Protein AF-A0A7V0VCH4-F1 (afdb_monomer)

Secondary structure (DSSP, 8-state):
-GGG--SEEEEE--HHHHHTT--HHHHHHHHHHHHHHHHHH---EEEEE--PPPSSHHHHHHHHHHHHHHHHHHHHTT-EEE-HHHHHHHHHHTT--GGGTEETTEEEE-HHHHHHHHHHHHTT-

Nearest PDB structures (foldseek):
  4jj4-assembly1_A  TM=8.421E-01  e=3.843E-06  Geobacillus stearothermophilus
  8gr2-assembly1_A  TM=7.982E-01  e=1.071E-01  Campylobacter jejuni
  8tlb-assembly1_A  TM=7.973E-01  e=2.023E-01  Campylobacter jejuni
  7xhj-assembly1_A  TM=7.736E-01  e=2.781E-01  Deinococcus radiodurans R1 = ATCC 13939 = DSM 20539
  4ld0-assembly1_B  TM=4.951E-01  e=1.899E-01  Thermus thermophilus HB8

pLDDT: mean 96.68, std 3.42, range [79.69, 98.88]

Solvent-accessible surface area (backbone atoms only — not comparable to full-atom values): 7113 Å² total; per-residue (Å²): 111,76,91,70,65,48,67,64,44,81,46,75,76,39,59,66,45,41,77,70,63,57,54,68,67,58,52,42,50,50,52,46,54,51,53,51,51,48,57,75,73,40,87,36,49,53,36,38,30,45,54,79,72,45,86,50,66,68,60,32,60,46,27,48,60,43,41,52,39,52,50,51,46,23,59,76,70,72,36,48,66,45,62,41,31,59,53,44,55,49,43,45,74,74,68,49,59,69,74,76,28,33,37,91,100,41,85,43,65,29,75,66,32,46,49,53,53,53,49,60,60,55,74,75,114

Mean predicted aligned error: 2.42 Å

Sequence (125 aa):
VLSYNPDLVSINFGINDAMNGVNLNDFEKLLKELIQTIKNKTNSDIFVISSEVLEDEIADATARKYYDKLQKVSREEKVAFVDIHRIWQQKLREGIELSTLLIPGLDHPNEEGYKIFAKAIADLF

Radius of gyration: 14.97 Å; Cα contacts (8 Å, |Δi|>4): 152; chains: 1; bounding box: 35×30×40 Å

Structure (mmCIF, N/CA/C/O backbone):
data_AF-A0A7V0VCH4-F1
#
_entry.id   AF-A0A7V0VCH4-F1
#
loop_
_atom_site.group_PDB
_atom_site.id
_atom_site.type_symbol
_atom_site.label_atom_id
_atom_site.label_alt_id
_atom_site.label_comp_id
_atom_site.label_asym_id
_atom_site.label_entity_id
_atom_site.label_seq_id
_atom_site.pdbx_PDB_ins_code
_atom_site.Cartn_x
_atom_site.Cartn_y
_atom_site.Cartn_z
_atom_site.occupancy
_atom_site.B_iso_or_equiv
_atom_site.auth_seq_id
_atom_site.auth_comp_id
_atom_site.auth_asym_id
_atom_site.auth_atom_id
_atom_site.pdbx_PDB_model_num
ATOM 1 N N . VAL A 1 1 ? -17.403 8.097 5.321 1.00 80.06 1 VAL A N 1
ATOM 2 C CA . VAL A 1 1 ? -17.055 6.663 5.482 1.00 80.06 1 VAL A CA 1
ATOM 3 C C . VAL A 1 1 ? -17.467 6.152 6.856 1.00 80.06 1 VAL A C 1
ATOM 5 O O . VAL A 1 1 ? -18.426 5.406 6.905 1.00 80.06 1 VAL A O 1
ATOM 8 N N . LEU A 1 2 ? -16.863 6.597 7.969 1.00 89.69 2 LEU A N 1
ATOM 9 C CA . LEU A 1 2 ? -17.188 6.056 9.309 1.00 89.69 2 LEU A CA 1
ATOM 10 C C . LEU A 1 2 ? -18.658 6.215 9.736 1.00 89.69 2 LEU A C 1
ATOM 12 O O . LEU A 1 2 ? -19.176 5.382 10.466 1.00 89.69 2 LEU A O 1
ATOM 16 N N . SER A 1 3 ? -19.355 7.238 9.235 1.00 92.38 3 SER A N 1
ATOM 17 C CA . SER A 1 3 ? -20.798 7.431 9.446 1.00 92.38 3 SER A CA 1
ATOM 18 C C . SER A 1 3 ? -21.675 6.308 8.881 1.00 92.38 3 SER A C 1
ATOM 20 O O . SER A 1 3 ? -22.834 6.212 9.262 1.00 92.38 3 SER A O 1
ATOM 22 N N . TYR A 1 4 ? -21.147 5.486 7.970 1.00 93.12 4 TYR A N 1
ATOM 23 C CA . TYR A 1 4 ? -21.839 4.316 7.427 1.00 93.12 4 TYR A CA 1
ATOM 24 C C . TYR A 1 4 ? -21.675 3.066 8.306 1.00 93.12 4 TYR A C 1
ATOM 26 O O . TYR A 1 4 ? -22.185 2.020 7.931 1.00 93.12 4 TYR A O 1
ATO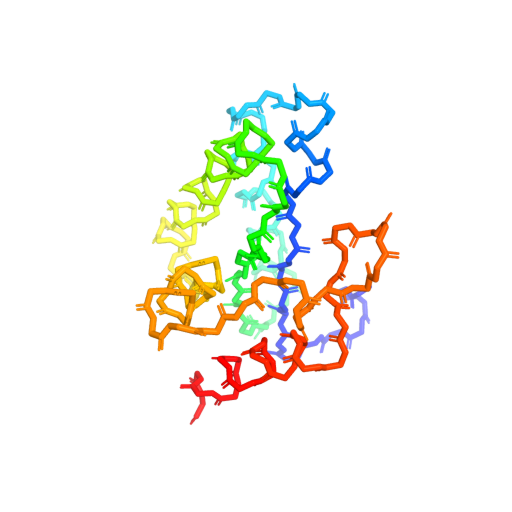M 34 N N . ASN A 1 5 ? -20.981 3.171 9.450 1.00 92.00 5 ASN A N 1
ATOM 35 C CA . ASN A 1 5 ? -20.698 2.074 10.381 1.00 92.00 5 ASN A CA 1
ATOM 36 C C . ASN A 1 5 ? -20.195 0.797 9.676 1.00 92.00 5 ASN A C 1
ATOM 38 O O . ASN A 1 5 ? -20.863 -0.233 9.740 1.00 92.00 5 ASN A O 1
ATOM 42 N N . PRO A 1 6 ? -19.064 0.874 8.949 1.00 96.50 6 PRO A N 1
ATOM 43 C CA . PRO A 1 6 ? -18.573 -0.267 8.189 1.00 96.50 6 PRO A CA 1
ATOM 44 C C . PRO A 1 6 ? -18.117 -1.398 9.116 1.00 96.50 6 PRO A C 1
ATOM 46 O O . PRO A 1 6 ? -17.544 -1.144 10.173 1.00 96.50 6 PRO A O 1
ATOM 49 N N . ASP A 1 7 ? -18.285 -2.641 8.679 1.00 96.88 7 ASP A N 1
ATOM 50 C CA . ASP A 1 7 ? -17.697 -3.807 9.353 1.00 96.88 7 ASP A CA 1
ATOM 51 C C . ASP A 1 7 ? -16.226 -4.020 8.952 1.00 96.88 7 ASP A C 1
ATOM 53 O O . ASP A 1 7 ? -15.461 -4.642 9.681 1.00 96.88 7 ASP A O 1
ATOM 57 N N . LEU A 1 8 ? -15.802 -3.455 7.816 1.00 96.44 8 LEU A N 1
ATOM 58 C CA . LEU A 1 8 ? -14.454 -3.591 7.265 1.00 96.44 8 LEU A CA 1
ATOM 59 C C . LEU A 1 8 ? -13.990 -2.278 6.621 1.00 96.44 8 LEU A C 1
ATOM 61 O O . LEU A 1 8 ? -14.724 -1.663 5.844 1.00 96.44 8 LEU A O 1
ATOM 65 N N . VAL A 1 9 ? -12.755 -1.862 6.906 1.00 97.75 9 VAL A N 1
ATOM 66 C CA . VAL A 1 9 ? -12.121 -0.675 6.316 1.00 97.75 9 VAL A CA 1
ATOM 67 C C . VAL A 1 9 ? -10.778 -1.037 5.686 1.00 97.75 9 VAL A C 1
ATOM 69 O O . VAL A 1 9 ? -9.842 -1.455 6.364 1.00 97.75 9 VAL A O 1
ATOM 72 N N . SER A 1 10 ? -10.666 -0.797 4.380 1.00 97.19 10 SER A N 1
ATOM 73 C CA . SER A 1 10 ? -9.404 -0.834 3.639 1.00 97.19 10 SER A CA 1
ATOM 74 C C . SER A 1 10 ? -8.760 0.552 3.575 1.00 97.19 10 SER A C 1
ATOM 76 O O . SER A 1 10 ? -9.444 1.534 3.274 1.00 97.19 10 SER A O 1
ATOM 78 N N . ILE A 1 11 ? -7.446 0.637 3.767 1.00 98.19 11 ILE A N 1
ATOM 79 C CA . ILE A 1 11 ? -6.667 1.875 3.628 1.00 98.19 11 ILE A CA 1
ATOM 80 C C . ILE A 1 11 ? -5.612 1.685 2.533 1.00 98.19 11 ILE A C 1
ATOM 82 O O . ILE A 1 11 ? -4.712 0.868 2.695 1.00 98.19 11 ILE A O 1
ATOM 86 N N . ASN A 1 12 ? -5.692 2.449 1.441 1.00 97.31 12 ASN A N 1
ATOM 87 C CA . ASN A 1 12 ? -4.741 2.383 0.326 1.00 97.31 12 ASN A CA 1
ATOM 88 C C . ASN A 1 12 ? -4.407 3.796 -0.178 1.00 97.31 12 ASN A C 1
ATOM 90 O O . ASN A 1 12 ? -5.225 4.443 -0.825 1.00 97.31 12 ASN A O 1
ATOM 94 N N . PHE A 1 13 ? -3.226 4.293 0.192 1.00 96.06 13 PHE A N 1
ATOM 95 C CA . PHE A 1 13 ? -2.664 5.576 -0.244 1.00 96.06 13 PHE A CA 1
ATOM 96 C C . PHE A 1 13 ? -1.136 5.552 -0.069 1.00 96.06 13 PHE A C 1
ATOM 98 O O . PHE A 1 13 ? -0.596 4.608 0.509 1.00 96.06 13 PHE A O 1
ATOM 105 N N . GLY A 1 14 ? -0.434 6.573 -0.566 1.00 96.50 14 GLY A N 1
ATOM 106 C CA . GLY A 1 14 ? 1.019 6.697 -0.412 1.00 96.50 14 GLY A CA 1
ATOM 107 C C . GLY A 1 14 ? 1.769 7.092 -1.683 1.00 96.50 14 GLY A C 1
ATOM 108 O O . GLY A 1 14 ? 2.810 7.729 -1.568 1.00 96.50 14 GLY A O 1
ATOM 109 N N . ILE A 1 15 ? 1.257 6.786 -2.885 1.00 97.25 15 ILE A N 1
ATOM 110 C CA . ILE A 1 15 ? 1.913 7.208 -4.143 1.00 97.25 15 ILE A CA 1
ATOM 111 C C . ILE A 1 15 ? 1.916 8.731 -4.254 1.00 97.25 15 ILE A C 1
ATOM 113 O O . ILE A 1 15 ? 2.967 9.342 -4.422 1.00 97.25 15 ILE A O 1
ATOM 117 N N . ASN A 1 16 ? 0.750 9.364 -4.115 1.00 97.06 16 ASN A N 1
ATOM 118 C CA . ASN A 1 16 ? 0.658 10.819 -4.216 1.00 97.06 16 ASN A CA 1
ATOM 119 C C . ASN A 1 16 ? 1.448 11.509 -3.100 1.00 97.06 16 ASN A C 1
ATOM 121 O O . ASN A 1 16 ? 2.116 12.505 -3.358 1.00 97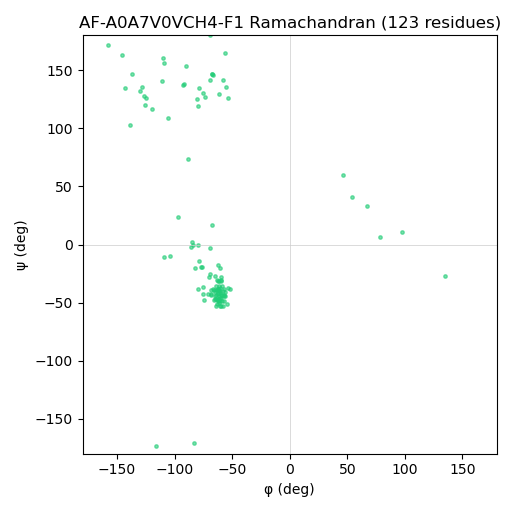.06 16 ASN A O 1
ATOM 125 N N . ASP A 1 17 ? 1.426 10.975 -1.882 1.00 98.12 17 ASP A N 1
ATOM 126 C CA . ASP A 1 17 ? 2.230 11.467 -0.763 1.00 98.12 17 ASP A CA 1
ATOM 127 C C . ASP A 1 17 ? 3.728 11.411 -1.092 1.00 98.12 17 ASP A C 1
ATOM 129 O O . ASP A 1 17 ? 4.449 12.390 -0.885 1.00 98.12 17 ASP A O 1
ATOM 133 N N . ALA A 1 18 ? 4.170 10.299 -1.690 1.00 97.56 18 ALA A N 1
ATOM 134 C CA . ALA A 1 18 ? 5.529 10.115 -2.171 1.00 97.56 18 ALA A CA 1
ATOM 135 C C . ALA A 1 18 ? 5.920 11.138 -3.232 1.00 97.56 18 ALA A C 1
ATOM 137 O O . ALA A 1 18 ? 6.966 11.775 -3.098 1.00 97.56 18 ALA A O 1
ATOM 138 N N . MET A 1 19 ? 5.074 11.331 -4.242 1.00 96.69 19 MET A N 1
ATOM 139 C CA . MET A 1 19 ? 5.349 12.252 -5.346 1.00 96.69 19 MET A CA 1
ATOM 140 C C . MET A 1 19 ? 5.296 13.722 -4.914 1.00 96.69 19 MET A C 1
ATOM 142 O O . MET A 1 19 ? 6.014 14.550 -5.466 1.00 96.69 19 MET A O 1
ATOM 146 N N . ASN A 1 20 ? 4.504 14.050 -3.889 1.00 97.44 20 ASN A N 1
ATOM 147 C CA . ASN A 1 20 ? 4.456 15.392 -3.303 1.00 97.44 20 ASN A CA 1
ATOM 148 C C . ASN A 1 20 ? 5.531 15.628 -2.227 1.00 97.44 20 ASN A C 1
ATOM 150 O O . ASN A 1 20 ? 5.618 16.728 -1.684 1.00 97.44 20 ASN A O 1
ATOM 154 N N . GLY A 1 21 ?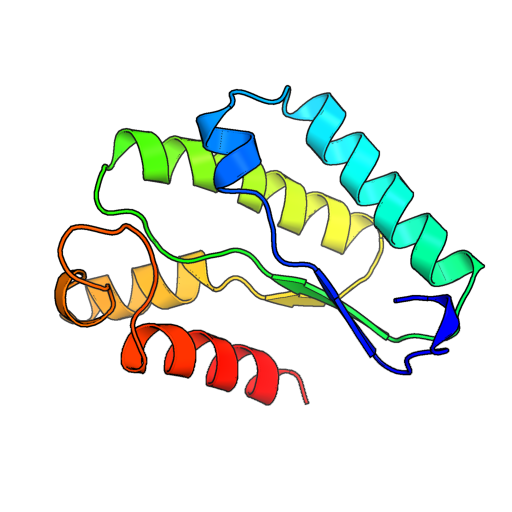 6.352 14.623 -1.903 1.00 97.19 21 GLY A N 1
ATOM 155 C CA . GLY A 1 21 ? 7.435 14.762 -0.929 1.00 97.19 21 GLY A CA 1
ATOM 156 C C . GLY A 1 21 ? 6.953 14.991 0.506 1.00 97.19 21 GLY A C 1
ATOM 157 O O . GLY A 1 21 ? 7.618 15.698 1.266 1.00 97.19 21 GLY A O 1
ATOM 158 N N . VAL A 1 22 ? 5.808 14.412 0.885 1.00 98.38 22 VAL A N 1
ATOM 159 C CA . VAL A 1 22 ? 5.306 14.467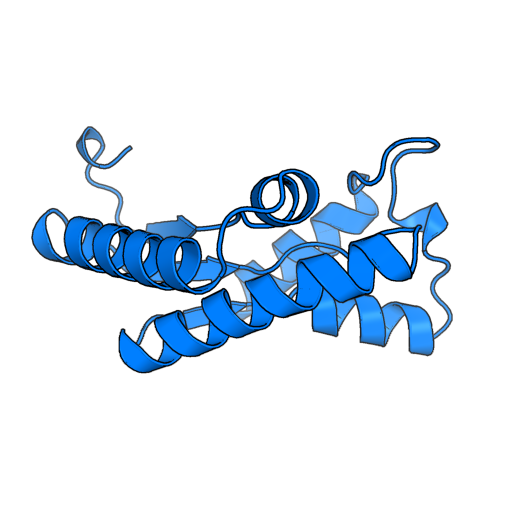 2.267 1.00 98.38 22 VAL A CA 1
ATOM 160 C C . VAL A 1 22 ? 6.375 13.924 3.222 1.00 98.38 22 VAL A C 1
ATOM 162 O O . VAL A 1 22 ? 7.015 12.906 2.974 1.00 98.38 22 VAL A O 1
ATOM 165 N N . ASN A 1 23 ? 6.617 14.588 4.352 1.00 98.44 23 ASN A N 1
ATOM 166 C CA . ASN A 1 23 ? 7.624 14.093 5.285 1.00 98.44 23 ASN A CA 1
ATOM 167 C C . ASN A 1 23 ? 7.242 12.689 5.801 1.00 98.44 23 ASN A C 1
ATOM 169 O O . ASN A 1 23 ? 6.136 12.483 6.295 1.00 98.44 23 ASN A O 1
ATOM 173 N N . LEU A 1 24 ? 8.169 11.726 5.735 1.00 98.50 24 LEU A N 1
ATOM 174 C CA . LEU A 1 24 ? 7.900 10.333 6.117 1.00 98.50 24 LEU A CA 1
ATOM 175 C C . LEU A 1 24 ? 7.466 10.162 7.580 1.00 98.50 24 LEU A C 1
ATOM 177 O O . LEU A 1 24 ? 6.717 9.234 7.878 1.00 98.50 24 LEU A O 1
ATOM 181 N N . ASN A 1 25 ? 7.932 11.017 8.495 1.00 98.31 25 ASN A N 1
ATOM 182 C CA . ASN A 1 25 ? 7.513 10.959 9.897 1.00 98.31 25 ASN A CA 1
ATOM 183 C C . ASN A 1 25 ? 6.094 11.510 10.073 1.00 98.31 25 ASN A C 1
ATOM 185 O O . ASN A 1 25 ? 5.327 10.954 10.858 1.00 98.31 25 ASN A O 1
ATOM 189 N N . ASP A 1 26 ? 5.735 12.555 9.324 1.00 98.44 26 ASP A N 1
ATOM 190 C CA . ASP A 1 26 ? 4.377 13.103 9.334 1.00 98.44 26 ASP A CA 1
ATOM 191 C C . ASP A 1 26 ? 3.391 12.111 8.712 1.00 98.44 26 ASP A C 1
ATOM 193 O O . ASP A 1 26 ? 2.344 11.847 9.298 1.00 98.44 26 ASP A O 1
ATOM 197 N N . PHE A 1 27 ? 3.758 11.478 7.594 1.00 98.75 27 PHE A N 1
ATOM 198 C CA . PHE A 1 27 ? 2.983 10.396 6.985 1.00 98.75 27 PHE A CA 1
ATOM 199 C C . PHE A 1 27 ? 2.761 9.231 7.963 1.00 98.75 27 PHE A C 1
ATOM 201 O O . PHE A 1 27 ? 1.632 8.782 8.155 1.00 98.75 27 PHE A O 1
ATOM 208 N N . GLU A 1 28 ? 3.826 8.768 8.632 1.00 98.75 28 GLU A N 1
ATOM 209 C CA . GLU A 1 28 ? 3.753 7.691 9.629 1.00 98.75 28 GLU A CA 1
ATOM 210 C C . GLU A 1 28 ? 2.823 8.062 10.798 1.00 98.75 28 GLU A C 1
ATOM 212 O O . GLU A 1 28 ? 1.962 7.270 11.192 1.00 98.75 28 GLU A O 1
ATOM 217 N N . LYS A 1 29 ? 2.962 9.283 11.327 1.00 98.62 29 LYS A N 1
ATOM 218 C CA . LYS A 1 29 ? 2.125 9.800 12.414 1.00 98.62 29 LYS A CA 1
ATOM 219 C C . LYS A 1 29 ? 0.654 9.883 12.001 1.00 98.62 29 LYS A C 1
ATOM 221 O O . LYS A 1 29 ? -0.203 9.395 12.735 1.00 98.62 29 LYS A O 1
ATOM 226 N N . LEU A 1 30 ? 0.362 10.456 10.835 1.00 98.12 30 LEU A N 1
ATOM 227 C CA . LEU A 1 30 ? -1.005 10.616 10.332 1.00 98.12 30 LEU A CA 1
ATOM 228 C C . LEU A 1 30 ? -1.675 9.271 10.053 1.00 98.12 30 LEU A C 1
ATOM 230 O O . LEU A 1 30 ? -2.838 9.085 10.401 1.00 98.12 30 LEU A O 1
ATOM 234 N N . LEU A 1 31 ? -0.945 8.308 9.484 1.00 98.69 31 LEU A N 1
ATOM 235 C CA . LEU A 1 31 ? -1.455 6.952 9.297 1.00 98.69 31 LEU A CA 1
ATOM 236 C C . LEU A 1 31 ? -1.833 6.309 10.638 1.00 98.69 31 LEU A C 1
ATOM 238 O O . LEU A 1 31 ? -2.893 5.693 10.755 1.00 98.69 31 LEU A O 1
ATOM 242 N N . LYS A 1 32 ? -0.989 6.471 11.661 1.00 98.81 32 LYS A N 1
ATOM 243 C CA . LYS A 1 32 ? -1.264 5.956 13.005 1.00 98.81 32 LYS A CA 1
ATOM 244 C C . LYS A 1 32 ? -2.513 6.596 13.610 1.00 98.81 32 LYS A C 1
ATOM 246 O O . LYS A 1 32 ? -3.394 5.882 14.087 1.00 98.81 32 LYS A O 1
ATOM 251 N N . GLU A 1 33 ? -2.627 7.920 13.534 1.00 98.56 33 GLU A N 1
ATOM 252 C CA . GLU A 1 33 ? -3.803 8.666 14.000 1.00 98.56 33 GLU A CA 1
ATOM 253 C C . GLU A 1 33 ? -5.082 8.252 13.256 1.00 98.56 33 GLU A C 1
ATOM 255 O O . GLU A 1 33 ? -6.138 8.093 13.877 1.00 98.56 33 GLU A O 1
ATOM 260 N N . LEU A 1 34 ? -4.993 8.018 11.943 1.00 98.38 34 LEU A N 1
ATOM 261 C CA . LEU A 1 34 ? -6.099 7.534 11.119 1.00 98.38 34 LEU A CA 1
ATOM 262 C C . LEU A 1 34 ? -6.592 6.162 11.598 1.00 98.38 34 LEU A C 1
ATOM 264 O O . LEU A 1 34 ? -7.779 6.011 11.888 1.00 98.38 34 LEU A O 1
ATOM 268 N N . ILE A 1 35 ? -5.695 5.181 11.733 1.00 98.62 35 ILE A N 1
ATOM 269 C CA . ILE A 1 35 ? -6.045 3.821 12.177 1.00 98.62 35 ILE A CA 1
ATOM 270 C C . ILE A 1 35 ? -6.654 3.846 13.582 1.00 98.62 35 ILE A C 1
ATOM 272 O O . ILE A 1 35 ? -7.702 3.243 13.816 1.00 98.62 35 ILE A O 1
ATOM 276 N N . GLN A 1 36 ? -6.043 4.582 14.512 1.00 98.38 36 GLN A N 1
ATOM 277 C CA . GLN A 1 36 ? -6.560 4.726 15.874 1.00 98.38 36 GLN A CA 1
ATOM 278 C C . GLN A 1 36 ? -7.939 5.393 15.893 1.00 98.38 36 GLN A C 1
ATOM 280 O O . GLN A 1 36 ? -8.822 4.974 16.639 1.00 98.38 36 GLN A O 1
ATOM 285 N N . THR A 1 37 ? -8.166 6.390 15.037 1.00 98.00 37 THR A N 1
ATOM 286 C CA . THR A 1 37 ? -9.477 7.036 14.903 1.00 98.00 37 THR A CA 1
ATOM 287 C C . THR A 1 37 ? -10.546 6.057 14.431 1.00 98.00 37 THR A C 1
ATOM 289 O O . THR A 1 37 ? -11.655 6.085 14.961 1.00 98.00 37 THR A O 1
ATOM 292 N N . ILE A 1 38 ? -10.233 5.190 13.464 1.00 98.06 38 ILE A N 1
ATOM 293 C CA . ILE A 1 38 ? -11.170 4.172 12.970 1.00 98.06 38 ILE A CA 1
ATOM 294 C C . ILE A 1 38 ? -11.517 3.199 14.104 1.00 98.06 38 ILE A C 1
ATOM 296 O O . ILE A 1 38 ? -12.696 3.052 14.427 1.00 98.06 38 ILE A O 1
ATOM 300 N N . LYS A 1 39 ? -10.509 2.635 14.784 1.00 97.19 39 LYS A N 1
ATOM 301 C CA . LYS A 1 39 ? -10.702 1.714 15.921 1.00 97.19 39 LYS A CA 1
ATOM 302 C C . LYS A 1 39 ? -11.524 2.311 17.060 1.00 97.19 39 LYS A C 1
ATOM 304 O O . LYS A 1 39 ? -12.316 1.621 17.682 1.00 97.19 39 LYS A O 1
ATOM 309 N N . ASN A 1 40 ? -11.328 3.595 17.354 1.00 97.12 40 ASN A N 1
ATOM 310 C CA . ASN A 1 40 ? -12.025 4.256 18.456 1.00 97.12 40 ASN A CA 1
ATOM 311 C C . ASN A 1 40 ? -13.478 4.615 18.118 1.00 97.12 40 ASN A C 1
ATOM 313 O O . ASN A 1 40 ? -14.263 4.893 19.022 1.00 97.12 40 ASN A O 1
ATOM 317 N N . LYS A 1 41 ? -13.830 4.683 16.830 1.00 96.94 41 LYS A N 1
ATOM 318 C CA . LYS A 1 41 ? -15.150 5.139 16.369 1.00 96.94 41 LYS A CA 1
ATOM 319 C C . LYS A 1 41 ? 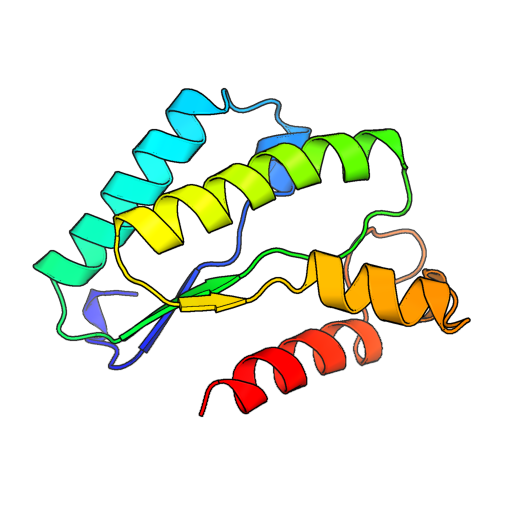-16.019 4.029 15.792 1.00 96.94 41 LYS A C 1
ATOM 321 O O . LYS A 1 41 ? -17.191 4.279 15.530 1.00 96.94 41 LYS A O 1
ATOM 326 N N . THR A 1 42 ? -15.456 2.852 15.550 1.00 96.31 42 THR A N 1
ATOM 327 C CA . THR A 1 42 ? -16.125 1.740 14.870 1.00 96.31 42 THR A CA 1
ATOM 328 C C . THR A 1 42 ? -15.652 0.409 15.445 1.00 96.31 42 THR A C 1
ATOM 330 O O . THR A 1 42 ? -14.599 0.351 16.073 1.00 96.31 42 THR A O 1
ATOM 333 N N . ASN A 1 43 ? -16.400 -0.660 15.178 1.00 95.25 43 ASN A N 1
ATOM 334 C CA . ASN A 1 43 ? -15.957 -2.036 15.424 1.00 95.25 43 ASN A CA 1
ATOM 335 C C . ASN A 1 43 ? -15.384 -2.684 14.152 1.00 95.25 43 ASN A C 1
ATOM 337 O O . ASN A 1 43 ? -15.436 -3.902 14.021 1.00 95.25 43 ASN A O 1
ATOM 341 N N . SER A 1 44 ? -14.913 -1.882 13.190 1.00 97.50 44 SER A N 1
ATOM 342 C CA . SER A 1 44 ? -14.460 -2.405 11.905 1.00 97.50 44 SER A CA 1
ATOM 343 C C . SER A 1 44 ? -13.176 -3.213 12.047 1.00 97.50 44 SER A C 1
ATOM 345 O O . SER A 1 44 ? -12.238 -2.784 12.728 1.00 97.50 44 SER A O 1
ATOM 347 N N . ASP A 1 45 ? -13.080 -4.297 11.285 1.00 96.88 45 ASP A N 1
ATOM 348 C CA . ASP A 1 45 ? -11.786 -4.847 10.907 1.00 96.88 45 ASP A CA 1
ATOM 349 C C . ASP A 1 45 ? -11.067 -3.860 9.978 1.00 96.88 45 ASP A C 1
ATOM 351 O O . ASP A 1 45 ? -11.688 -3.139 9.189 1.00 96.88 45 ASP A O 1
ATOM 355 N N . ILE A 1 46 ? -9.740 -3.788 10.083 1.00 97.94 46 ILE A N 1
ATOM 356 C CA . ILE A 1 46 ? -8.926 -2.840 9.319 1.00 97.94 46 ILE A CA 1
ATOM 357 C C . ILE A 1 46 ? -7.803 -3.595 8.626 1.00 97.94 46 ILE A C 1
ATOM 359 O O . ILE A 1 46 ? -7.098 -4.395 9.247 1.00 97.94 46 ILE A O 1
ATOM 363 N N . PHE A 1 47 ? -7.582 -3.270 7.358 1.00 98.12 47 PHE A N 1
ATOM 364 C CA . PHE A 1 47 ? -6.374 -3.662 6.652 1.00 98.12 47 PHE A CA 1
ATOM 365 C C . PHE A 1 47 ? -5.823 -2.506 5.821 1.00 98.12 47 PHE A C 1
ATOM 367 O O . PHE A 1 47 ? -6.553 -1.659 5.304 1.00 98.12 47 PHE A O 1
ATOM 374 N N . VAL A 1 48 ? -4.502 -2.465 5.723 1.00 98.69 48 VAL A N 1
ATOM 375 C CA . VAL A 1 48 ? -3.749 -1.455 4.983 1.00 98.69 48 VAL A CA 1
ATOM 376 C C . VAL A 1 48 ? -3.121 -2.121 3.769 1.00 98.69 48 VAL A C 1
ATOM 378 O O . VAL A 1 48 ? -2.655 -3.252 3.851 1.00 98.69 48 VAL A O 1
ATOM 381 N N . ILE A 1 49 ? -3.101 -1.431 2.639 1.00 98.50 49 ILE A N 1
ATOM 382 C CA . ILE A 1 49 ? -2.665 -1.974 1.356 1.00 98.50 49 ILE A CA 1
ATOM 383 C C . ILE A 1 49 ? -1.596 -1.045 0.781 1.00 98.50 49 ILE A C 1
ATOM 385 O O . ILE A 1 49 ? -1.827 0.164 0.664 1.00 98.50 49 ILE A O 1
ATOM 389 N N . SER A 1 50 ? -0.440 -1.594 0.400 1.00 98.50 50 SER A N 1
ATOM 390 C CA . SER A 1 50 ? 0.475 -0.877 -0.498 1.00 98.50 50 SER A CA 1
ATOM 391 C C . SER A 1 50 ? -0.126 -0.777 -1.908 1.00 98.50 50 SER A C 1
ATOM 393 O O . SER A 1 50 ? -1.208 -1.297 -2.166 1.00 98.50 50 SER A O 1
ATOM 395 N N . SER A 1 51 ? 0.581 -0.152 -2.843 1.00 97.75 51 SER A N 1
ATOM 396 C CA . SER A 1 51 ? 0.116 -0.028 -4.229 1.00 97.75 51 SER A CA 1
ATOM 397 C C . SER A 1 51 ? 1.024 -0.755 -5.223 1.00 97.75 51 SER A C 1
ATOM 399 O O . SER A 1 51 ? 1.921 -1.504 -4.831 1.00 97.75 51 SER A O 1
ATOM 401 N N . GLU A 1 52 ? 0.736 -0.559 -6.501 1.00 97.25 52 GLU A N 1
ATOM 402 C CA . GLU A 1 52 ? 1.453 -1.023 -7.678 1.00 97.25 52 GLU A CA 1
ATOM 403 C C . GLU 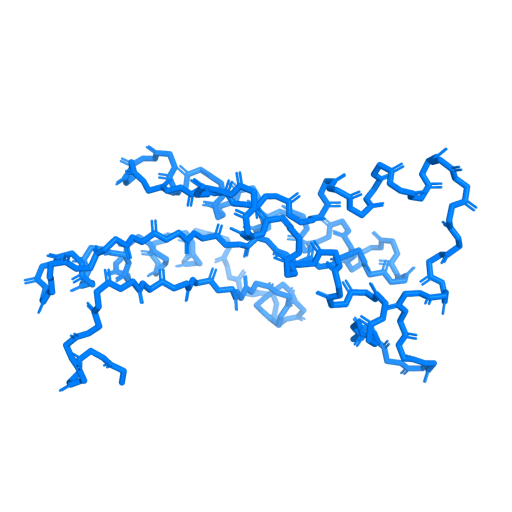A 1 52 ? 2.930 -0.601 -7.728 1.00 97.25 52 GLU A C 1
ATOM 405 O O . GLU A 1 52 ? 3.382 0.286 -6.997 1.00 97.25 52 GLU A O 1
ATOM 410 N N . VAL A 1 53 ? 3.673 -1.272 -8.615 1.00 97.12 53 VAL A N 1
ATOM 411 C CA . VAL A 1 53 ? 5.015 -0.862 -9.057 1.00 97.12 53 VAL A CA 1
ATOM 412 C C . VAL A 1 53 ? 4.862 0.246 -10.095 1.00 97.12 53 VAL A C 1
ATOM 414 O O . VAL A 1 53 ? 4.047 0.101 -11.005 1.00 97.12 53 VAL A O 1
ATOM 417 N N . LEU A 1 54 ? 5.652 1.313 -9.971 1.00 96.00 54 LEU A N 1
ATOM 418 C CA . LEU A 1 54 ? 5.649 2.440 -10.916 1.00 96.00 54 LEU A CA 1
ATOM 419 C C . LEU A 1 54 ? 6.657 2.217 -12.053 1.00 96.00 54 LEU A C 1
ATOM 421 O O . LEU A 1 54 ? 7.650 1.511 -11.857 1.00 96.00 54 LEU A O 1
ATOM 425 N N . GLU A 1 55 ? 6.424 2.821 -13.225 1.00 93.88 55 GLU A N 1
ATOM 426 C CA . GLU A 1 55 ? 7.333 2.672 -14.374 1.00 93.88 55 GLU A CA 1
ATOM 427 C C . GLU A 1 55 ? 8.691 3.349 -14.132 1.00 93.88 55 GLU A C 1
ATOM 429 O O . GLU A 1 55 ? 9.734 2.799 -14.490 1.00 93.88 55 GLU A O 1
ATOM 434 N N . ASP A 1 56 ? 8.698 4.527 -13.499 1.00 94.69 56 ASP A N 1
ATOM 435 C CA . ASP A 1 56 ? 9.930 5.235 -13.148 1.00 94.69 56 ASP A CA 1
ATOM 436 C C . ASP A 1 56 ? 10.573 4.643 -11.882 1.00 94.69 56 ASP A C 1
ATOM 438 O O . ASP A 1 56 ? 10.003 4.665 -10.788 1.00 94.69 56 ASP A O 1
ATOM 442 N N . GLU A 1 57 ? 11.804 4.140 -12.010 1.00 95.06 57 GLU A N 1
ATOM 443 C CA . GLU A 1 57 ? 12.507 3.451 -10.921 1.00 95.06 57 GLU A CA 1
ATOM 444 C C . GLU A 1 57 ? 12.763 4.347 -9.697 1.00 95.06 57 GLU A C 1
ATOM 446 O O . GLU A 1 57 ? 12.792 3.859 -8.560 1.00 95.06 57 GLU A O 1
ATOM 451 N N . ILE A 1 58 ? 12.955 5.655 -9.902 1.00 97.12 58 ILE A N 1
ATOM 452 C CA . ILE A 1 58 ? 13.205 6.619 -8.823 1.00 97.12 58 ILE A CA 1
ATOM 453 C C . ILE A 1 58 ? 11.900 6.903 -8.075 1.00 97.12 58 ILE A C 1
ATOM 455 O O . ILE A 1 58 ? 11.890 6.931 -6.836 1.00 97.12 58 ILE A O 1
ATOM 459 N N . ALA A 1 59 ? 10.798 7.075 -8.803 1.00 96.69 59 ALA A N 1
ATOM 460 C CA . ALA A 1 59 ? 9.464 7.224 -8.250 1.00 96.69 59 ALA A CA 1
ATOM 461 C C . ALA A 1 59 ? 9.065 5.970 -7.463 1.00 96.69 59 ALA A C 1
ATOM 463 O O . ALA A 1 59 ? 8.675 6.083 -6.299 1.00 96.69 59 ALA A O 1
ATOM 464 N N . ASP A 1 60 ? 9.270 4.779 -8.031 1.00 97.69 60 ASP A N 1
ATOM 465 C CA . ASP A 1 60 ? 8.996 3.493 -7.383 1.00 97.69 60 ASP A CA 1
ATOM 466 C C . ASP A 1 60 ? 9.844 3.310 -6.110 1.00 97.69 60 ASP A C 1
ATOM 468 O O . ASP A 1 60 ? 9.336 2.968 -5.038 1.00 97.69 60 ASP A O 1
ATOM 472 N N . ALA A 1 61 ? 11.142 3.634 -6.171 1.00 98.19 61 ALA A N 1
ATOM 473 C CA . ALA A 1 61 ? 12.019 3.631 -4.999 1.00 98.19 61 ALA A CA 1
ATOM 474 C C . ALA A 1 61 ? 11.585 4.626 -3.919 1.00 98.19 61 ALA A C 1
ATOM 476 O O . ALA A 1 61 ? 11.802 4.378 -2.729 1.00 98.19 61 ALA A O 1
ATOM 477 N N . THR A 1 62 ? 10.982 5.743 -4.314 1.00 98.25 62 THR A N 1
ATOM 478 C CA . THR A 1 62 ? 10.450 6.734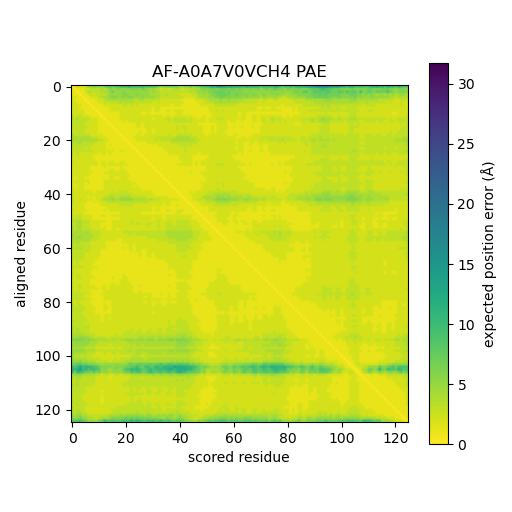 -3.382 1.00 98.25 62 THR A CA 1
ATOM 479 C C . THR A 1 62 ? 9.157 6.236 -2.745 1.00 98.25 62 THR A C 1
ATOM 481 O O . THR A 1 62 ? 9.070 6.246 -1.518 1.00 98.25 62 THR A O 1
ATOM 484 N N . ALA A 1 63 ? 8.209 5.718 -3.531 1.00 98.38 63 ALA A N 1
ATOM 485 C CA . ALA A 1 63 ? 6.950 5.148 -3.051 1.00 98.38 63 ALA A CA 1
ATOM 486 C C . ALA A 1 63 ? 7.171 3.984 -2.069 1.00 98.38 63 ALA A C 1
ATOM 488 O O . ALA A 1 63 ? 6.539 3.941 -1.011 1.00 98.38 63 ALA A O 1
ATOM 489 N N . ARG A 1 64 ? 8.158 3.111 -2.329 1.00 98.31 64 ARG A N 1
ATOM 490 C CA . ARG A 1 64 ? 8.547 2.024 -1.408 1.00 98.31 64 ARG A CA 1
ATOM 491 C C . ARG A 1 64 ? 8.822 2.496 0.020 1.00 98.31 64 ARG A C 1
ATOM 493 O O . ARG A 1 64 ? 8.407 1.833 0.965 1.00 98.31 64 ARG A O 1
ATOM 500 N N . LYS A 1 65 ? 9.437 3.670 0.203 1.00 98.62 65 LYS A N 1
ATOM 501 C CA . LYS A 1 65 ? 9.710 4.218 1.547 1.00 98.62 65 LYS A CA 1
ATOM 502 C C . LYS A 1 65 ? 8.426 4.499 2.330 1.00 98.62 65 LYS A C 1
ATOM 504 O O . LYS A 1 65 ? 8.435 4.412 3.554 1.00 98.62 65 LYS A O 1
ATOM 509 N N . TYR A 1 66 ? 7.335 4.839 1.644 1.00 98.75 66 TYR A N 1
ATOM 510 C CA . TYR A 1 66 ? 6.020 5.048 2.252 1.00 98.75 66 TYR A CA 1
ATOM 511 C C . TYR A 1 66 ? 5.336 3.714 2.523 1.00 98.75 66 TYR A C 1
ATOM 513 O O . TYR A 1 66 ? 4.747 3.549 3.588 1.00 98.75 66 TYR A O 1
ATOM 521 N N . TYR A 1 67 ? 5.480 2.729 1.634 1.00 98.75 67 TYR A N 1
ATOM 522 C CA . TYR A 1 67 ? 4.993 1.369 1.884 1.00 98.75 67 TYR A CA 1
ATOM 523 C C . TYR A 1 67 ? 5.671 0.727 3.104 1.00 98.75 67 TYR A C 1
ATOM 525 O O . TYR A 1 67 ? 4.990 0.087 3.905 1.00 98.75 67 TYR A O 1
ATOM 533 N N . ASP A 1 68 ? 6.958 0.999 3.340 1.00 98.69 68 ASP A N 1
ATOM 534 C CA . ASP A 1 68 ? 7.646 0.601 4.576 1.00 98.69 68 ASP A CA 1
ATOM 535 C C . ASP A 1 68 ? 6.991 1.226 5.822 1.00 98.69 68 ASP A C 1
ATOM 537 O O . ASP A 1 68 ? 6.870 0.577 6.867 1.00 98.69 68 ASP A O 1
ATOM 541 N N . LYS A 1 69 ? 6.523 2.483 5.729 1.00 98.75 69 LYS A N 1
ATOM 542 C CA . LYS A 1 69 ? 5.758 3.133 6.807 1.00 98.75 69 LYS A CA 1
ATOM 543 C C . LYS A 1 69 ? 4.384 2.504 6.984 1.00 98.75 69 LYS A C 1
ATOM 545 O O . LYS A 1 69 ? 4.010 2.237 8.126 1.00 98.75 69 LYS A O 1
ATOM 550 N N . LEU A 1 70 ? 3.677 2.209 5.889 1.00 98.81 70 LEU A N 1
ATOM 551 C CA . LEU A 1 70 ? 2.403 1.489 5.931 1.00 98.81 70 LEU A CA 1
ATOM 552 C C . LEU A 1 70 ? 2.562 0.157 6.677 1.00 98.81 70 LEU A C 1
ATOM 554 O O . LEU A 1 70 ? 1.838 -0.098 7.639 1.00 98.81 70 LEU A O 1
ATOM 558 N N . GLN A 1 71 ? 3.551 -0.657 6.298 1.00 98.75 71 GLN A N 1
ATOM 559 C CA . GLN A 1 71 ? 3.823 -1.949 6.930 1.00 98.75 71 GLN A CA 1
ATOM 560 C C . GLN A 1 71 ? 4.198 -1.797 8.409 1.00 98.75 71 GLN A C 1
ATOM 562 O O . GLN A 1 71 ? 3.675 -2.517 9.266 1.00 98.75 71 GLN A O 1
ATOM 567 N N . LYS A 1 72 ? 5.097 -0.856 8.727 1.00 98.75 72 LYS A N 1
ATOM 568 C CA . LYS A 1 72 ? 5.534 -0.596 10.103 1.00 98.75 72 LYS A CA 1
ATOM 569 C C . LYS A 1 72 ? 4.350 -0.243 11.000 1.00 98.75 72 LYS A C 1
ATOM 571 O O . LYS A 1 72 ? 4.177 -0.883 12.037 1.00 98.75 72 LYS A O 1
ATOM 576 N N . VAL A 1 73 ? 3.544 0.744 10.607 1.00 98.88 73 VAL A N 1
ATOM 577 C CA . VAL A 1 73 ? 2.398 1.192 11.408 1.00 98.88 73 VAL A CA 1
ATOM 578 C C . VAL A 1 73 ? 1.342 0.099 11.496 1.00 98.88 73 VAL A C 1
ATOM 580 O O . VAL A 1 73 ? 0.817 -0.130 12.580 1.00 98.88 73 VAL A O 1
ATOM 583 N N . SER A 1 74 ? 1.088 -0.638 10.411 1.00 98.75 74 SER A N 1
ATOM 584 C CA . SER A 1 74 ? 0.144 -1.763 10.433 1.00 98.75 74 SER A CA 1
ATOM 585 C C . SER A 1 74 ? 0.525 -2.802 11.487 1.00 98.75 74 SER A C 1
ATOM 587 O O . SER A 1 74 ? -0.319 -3.235 12.269 1.00 98.75 74 SER A O 1
ATOM 589 N N . ARG A 1 75 ? 1.820 -3.132 11.591 1.00 98.69 75 ARG A N 1
ATOM 590 C CA . ARG A 1 75 ? 2.343 -4.028 12.632 1.00 98.69 75 ARG A CA 1
ATOM 591 C C . ARG A 1 75 ? 2.186 -3.446 14.038 1.00 98.69 75 ARG A C 1
ATOM 593 O O . ARG A 1 75 ? 1.760 -4.166 14.937 1.00 98.69 75 ARG A O 1
ATOM 600 N N . GLU A 1 76 ? 2.547 -2.179 14.247 1.00 98.69 76 GLU A N 1
ATOM 601 C CA . GLU A 1 76 ? 2.416 -1.513 15.556 1.00 98.69 76 GLU A CA 1
ATOM 602 C C . GLU A 1 76 ? 0.963 -1.462 16.032 1.00 98.69 76 GLU A C 1
ATOM 604 O O . GLU A 1 76 ? 0.668 -1.726 17.197 1.00 98.69 76 GLU A O 1
ATOM 609 N N . GLU A 1 77 ? 0.055 -1.169 15.108 1.00 98.62 77 GLU A N 1
ATOM 610 C CA . GLU A 1 77 ? -1.376 -1.098 15.350 1.00 98.62 77 GLU A CA 1
ATOM 611 C C . GLU A 1 77 ? -2.055 -2.474 15.272 1.00 98.62 77 GLU A C 1
ATOM 613 O O . GLU A 1 77 ? -3.250 -2.568 15.526 1.00 98.62 77 GLU A O 1
ATOM 618 N N . LYS A 1 78 ? -1.333 -3.563 14.991 1.00 98.19 78 LYS A N 1
ATOM 619 C CA . LYS A 1 78 ? -1.897 -4.922 14.905 1.00 98.19 78 LYS A CA 1
ATOM 620 C C . LYS A 1 78 ? -3.081 -5.022 13.927 1.00 98.19 78 LYS A C 1
ATOM 622 O O . LYS A 1 78 ? -4.076 -5.675 14.228 1.00 98.19 78 LYS A O 1
ATOM 627 N N . VAL A 1 79 ? -2.976 -4.361 12.778 1.00 98.25 79 VAL A N 1
ATOM 628 C CA . VAL A 1 79 ? -3.921 -4.485 11.656 1.00 98.25 79 VAL A CA 1
ATOM 629 C C . VAL A 1 79 ? -3.246 -5.219 10.499 1.00 98.25 79 VAL A C 1
ATOM 631 O O . VAL A 1 79 ? -2.015 -5.238 10.407 1.00 98.25 79 VAL A O 1
ATOM 634 N N . ALA A 1 80 ? -4.031 -5.849 9.625 1.00 97.75 80 ALA A N 1
ATOM 635 C CA . ALA A 1 80 ? -3.470 -6.583 8.495 1.00 97.75 80 ALA A CA 1
ATOM 636 C C . ALA A 1 80 ? -2.800 -5.629 7.491 1.00 97.75 80 ALA A C 1
ATOM 638 O O . ALA A 1 80 ? -3.250 -4.499 7.293 1.00 97.75 80 ALA A O 1
ATOM 639 N N . PHE A 1 81 ? -1.728 -6.094 6.847 1.00 98.44 81 PHE A N 1
ATOM 640 C CA . PHE A 1 81 ? -1.047 -5.377 5.770 1.00 98.44 81 PHE A CA 1
ATOM 641 C C . PHE A 1 81 ? -0.964 -6.256 4.522 1.00 98.44 81 PHE A C 1
ATOM 643 O O . PHE A 1 81 ? -0.446 -7.371 4.589 1.00 98.44 81 PHE A O 1
ATOM 650 N N . VAL A 1 82 ? -1.449 -5.740 3.395 1.00 98.25 82 VAL A N 1
ATOM 651 C CA . VAL A 1 82 ? -1.420 -6.394 2.084 1.00 98.25 82 VAL A CA 1
ATOM 652 C C . VAL A 1 82 ? -0.365 -5.716 1.220 1.00 98.25 82 VAL A C 1
ATOM 654 O O . VAL A 1 82 ? -0.524 -4.576 0.781 1.00 98.25 82 VAL A O 1
ATOM 657 N N . A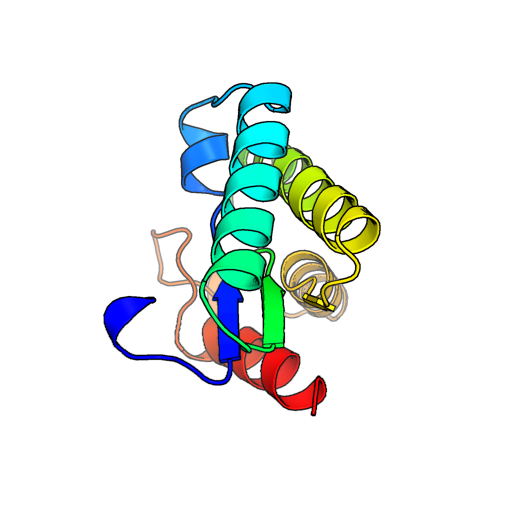SP A 1 83 ? 0.727 -6.433 0.977 1.00 98.06 83 ASP A N 1
ATOM 658 C CA . ASP A 1 83 ? 1.886 -5.934 0.237 1.00 98.06 83 ASP A CA 1
ATOM 659 C C . ASP A 1 83 ? 1.731 -6.183 -1.271 1.00 98.06 83 ASP A C 1
ATOM 661 O O . ASP A 1 83 ? 2.348 -7.076 -1.860 1.00 98.06 83 ASP A O 1
ATOM 665 N N . ILE A 1 84 ? 0.851 -5.406 -1.902 1.00 98.31 84 ILE A N 1
ATOM 666 C CA . ILE A 1 84 ? 0.616 -5.459 -3.348 1.00 98.31 84 ILE A CA 1
ATOM 667 C C . ILE A 1 84 ? 1.891 -5.170 -4.139 1.00 98.31 84 ILE A C 1
ATOM 669 O O . ILE A 1 84 ? 2.126 -5.817 -5.161 1.00 98.31 84 ILE A O 1
ATOM 673 N N . HIS A 1 85 ? 2.743 -4.270 -3.644 1.00 98.25 85 HIS A N 1
ATOM 674 C CA . HIS A 1 85 ? 3.975 -3.880 -4.328 1.00 98.25 85 HIS A CA 1
ATOM 675 C C . HIS A 1 85 ? 4.886 -5.092 -4.479 1.00 98.25 85 HIS A C 1
ATOM 677 O O . HIS A 1 85 ? 5.347 -5.412 -5.576 1.00 98.25 85 HIS A O 1
ATOM 683 N N . ARG A 1 86 ? 5.058 -5.855 -3.393 1.00 98.19 86 ARG A N 1
ATOM 684 C CA . ARG A 1 86 ? 5.818 -7.104 -3.409 1.00 98.19 86 ARG A CA 1
ATOM 685 C C . ARG A 1 86 ? 5.206 -8.165 -4.322 1.00 98.19 86 ARG A C 1
ATOM 687 O O . ARG A 1 86 ? 5.962 -8.883 -4.981 1.00 98.19 86 ARG A O 1
ATOM 694 N N . ILE A 1 87 ? 3.878 -8.282 -4.367 1.00 98.19 87 ILE A N 1
ATOM 695 C CA . ILE A 1 87 ? 3.189 -9.233 -5.257 1.00 98.19 87 ILE A CA 1
ATOM 696 C C . ILE A 1 87 ? 3.439 -8.867 -6.725 1.00 98.19 87 ILE A C 1
ATOM 698 O O . ILE A 1 87 ? 3.754 -9.745 -7.529 1.00 98.19 87 ILE A O 1
ATOM 702 N N . TRP A 1 88 ? 3.363 -7.583 -7.076 1.00 97.94 88 TRP A N 1
ATOM 703 C CA . TRP A 1 88 ? 3.698 -7.098 -8.416 1.00 97.94 88 TRP A CA 1
ATOM 704 C C . TRP A 1 88 ? 5.161 -7.382 -8.749 1.00 97.94 88 TRP A C 1
ATOM 706 O O . TRP A 1 88 ? 5.440 -8.036 -9.747 1.00 97.94 88 TRP A O 1
ATOM 716 N N . GLN A 1 89 ? 6.091 -7.014 -7.866 1.00 97.94 89 GLN A N 1
ATOM 717 C CA . GLN A 1 89 ? 7.520 -7.309 -8.019 1.00 97.94 89 GLN A CA 1
ATOM 718 C C . GLN A 1 89 ? 7.795 -8.803 -8.253 1.00 97.94 89 GLN A C 1
ATOM 720 O O . GLN A 1 89 ? 8.685 -9.159 -9.024 1.00 97.94 89 GLN A O 1
ATOM 725 N N . GLN A 1 90 ? 7.049 -9.697 -7.599 1.00 98.19 90 GLN A N 1
ATOM 726 C CA . GLN A 1 90 ? 7.149 -11.133 -7.853 1.00 98.19 90 GLN A CA 1
ATOM 727 C C . GLN A 1 90 ? 6.681 -11.503 -9.264 1.00 98.19 90 GLN A C 1
ATOM 729 O O . GLN A 1 90 ? 7.411 -12.202 -9.961 1.00 98.19 90 GLN A O 1
ATOM 734 N N . LYS A 1 91 ? 5.524 -11.005 -9.704 1.00 97.81 91 LYS A N 1
ATOM 735 C CA . LYS A 1 91 ? 4.998 -11.268 -11.053 1.00 97.81 91 LYS A CA 1
ATOM 736 C C . LYS A 1 91 ? 5.927 -10.759 -12.153 1.00 97.81 91 LYS A C 1
ATOM 738 O O . LYS A 1 91 ? 6.127 -11.457 -13.142 1.00 97.81 91 LYS A O 1
ATOM 743 N N . LEU A 1 92 ? 6.545 -9.594 -11.951 1.00 97.50 92 LEU A N 1
ATOM 744 C CA . LEU A 1 92 ? 7.546 -9.061 -12.878 1.00 97.50 92 LEU A CA 1
ATOM 745 C C . LEU A 1 92 ? 8.766 -9.989 -12.978 1.00 97.50 92 LEU A C 1
ATOM 747 O O . LEU A 1 92 ? 9.222 -10.303 -14.072 1.00 97.50 92 LEU A O 1
ATOM 751 N N . ARG A 1 93 ? 9.257 -10.520 -11.846 1.00 97.88 93 ARG A N 1
ATOM 752 C CA . ARG A 1 93 ? 10.342 -11.524 -11.845 1.00 97.88 93 ARG A CA 1
ATOM 753 C C . ARG A 1 93 ? 9.950 -12.849 -12.501 1.00 97.88 93 ARG A C 1
ATOM 755 O O . ARG A 1 93 ? 10.824 -13.557 -12.988 1.00 97.88 93 ARG A O 1
ATOM 762 N N . GLU A 1 94 ? 8.665 -13.187 -12.497 1.00 97.69 94 GLU A N 1
ATOM 763 C CA . GLU A 1 94 ? 8.107 -14.364 -13.175 1.00 97.69 94 GLU A CA 1
ATOM 764 C C . GLU A 1 94 ? 7.899 -14.138 -14.687 1.00 97.69 94 GLU A C 1
ATOM 766 O O . GLU A 1 94 ? 7.496 -15.064 -15.389 1.00 97.69 94 GLU A O 1
ATOM 771 N N . GLY A 1 95 ? 8.217 -12.944 -15.203 1.00 97.44 95 GLY A N 1
ATOM 772 C CA . GLY A 1 95 ? 8.192 -12.622 -16.632 1.00 97.44 95 GLY A CA 1
ATOM 773 C C . GLY A 1 95 ? 6.926 -11.912 -17.111 1.00 97.44 95 GLY A C 1
ATOM 774 O O . GLY A 1 95 ? 6.723 -11.801 -18.317 1.00 97.44 95 GLY A O 1
ATOM 775 N N . ILE A 1 96 ? 6.062 -11.440 -16.205 1.00 97.56 96 ILE A N 1
ATOM 776 C CA . ILE A 1 96 ? 4.975 -10.531 -16.585 1.00 97.56 96 ILE A CA 1
ATOM 777 C C . ILE A 1 96 ? 5.569 -9.154 -16.883 1.00 97.56 96 ILE A C 1
ATOM 779 O O . ILE A 1 96 ? 6.262 -8.578 -16.051 1.00 97.56 96 ILE A O 1
ATOM 783 N N . GLU A 1 97 ? 5.262 -8.606 -18.052 1.00 97.00 97 GLU A N 1
ATOM 784 C CA . GLU A 1 97 ? 5.693 -7.262 -18.439 1.00 97.00 97 GLU A CA 1
ATOM 785 C C . GLU A 1 97 ? 4.858 -6.197 -17.714 1.00 97.00 97 GLU A C 1
ATOM 787 O O . GLU A 1 97 ? 3.625 -6.246 -17.748 1.00 97.00 97 GLU A O 1
ATOM 792 N N . LEU A 1 98 ? 5.506 -5.203 -17.096 1.00 96.12 98 LEU A N 1
ATOM 793 C CA . LEU A 1 98 ? 4.826 -4.159 -16.311 1.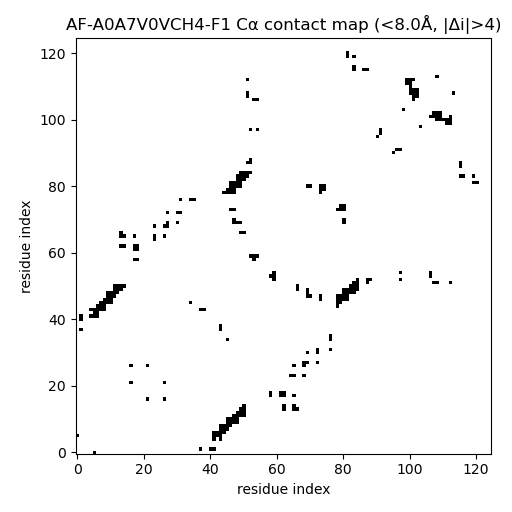00 96.12 98 LEU A CA 1
ATOM 794 C C . LEU A 1 98 ? 3.760 -3.412 -17.127 1.00 96.12 98 LEU A C 1
ATOM 796 O O . LEU A 1 98 ? 2.646 -3.204 -16.650 1.00 96.12 98 LEU A O 1
ATOM 800 N N . SER A 1 99 ? 4.063 -3.099 -18.387 1.00 95.31 99 SER A N 1
ATOM 801 C CA . SER A 1 99 ? 3.155 -2.399 -19.303 1.00 95.31 99 SER A CA 1
ATOM 802 C C . SER A 1 99 ? 1.843 -3.147 -19.569 1.00 95.31 99 SER A C 1
ATOM 804 O O . SER A 1 99 ? 0.856 -2.533 -19.966 1.00 95.31 99 SER A O 1
ATOM 806 N N . THR A 1 100 ? 1.789 -4.462 -19.320 1.00 96.75 100 THR A N 1
ATOM 807 C CA . THR A 1 100 ? 0.552 -5.255 -19.448 1.00 96.75 100 THR A CA 1
ATOM 808 C C . THR A 1 100 ? -0.394 -5.088 -18.261 1.00 96.75 100 THR A C 1
ATOM 810 O O . THR A 1 100 ? -1.566 -5.444 -18.369 1.00 96.75 100 THR A O 1
ATOM 813 N N . LEU A 1 101 ? 0.082 -4.522 -17.147 1.00 97.62 101 LEU A N 1
ATOM 814 C CA . LEU A 1 101 ? -0.687 -4.297 -15.919 1.00 97.62 101 LEU A CA 1
ATOM 815 C C . LEU A 1 101 ? -1.114 -2.838 -15.734 1.00 97.62 101 LEU A C 1
ATOM 817 O O . LEU A 1 101 ? -1.919 -2.556 -14.847 1.00 97.62 101 LEU A O 1
ATOM 821 N N . LEU A 1 102 ? -0.598 -1.922 -16.554 1.00 96.62 102 LEU A N 1
ATOM 822 C CA . LEU A 1 102 ? -0.840 -0.485 -16.458 1.00 96.62 102 LEU A CA 1
ATOM 823 C C . LEU A 1 102 ? -1.711 0.027 -17.608 1.00 96.62 102 LEU A C 1
ATOM 825 O O . LEU A 1 102 ? -1.865 -0.614 -18.653 1.00 96.62 102 LEU A O 1
ATOM 829 N N . ILE A 1 103 ? -2.317 1.191 -17.400 1.00 95.62 103 ILE A N 1
ATOM 830 C CA . ILE A 1 103 ? -2.957 1.958 -18.467 1.00 95.62 103 ILE A CA 1
ATOM 831 C C . ILE A 1 103 ? -1.849 2.720 -19.211 1.00 95.62 103 ILE A C 1
ATOM 833 O O . ILE A 1 103 ? -1.120 3.473 -18.577 1.00 95.62 103 ILE A O 1
ATOM 837 N N . PRO A 1 104 ? -1.705 2.589 -20.542 1.00 88.94 104 PRO A N 1
ATOM 838 C CA . PRO A 1 104 ? -0.609 3.233 -21.264 1.00 88.94 104 PRO A CA 1
ATOM 839 C C . PRO A 1 104 ? -0.516 4.744 -21.007 1.00 88.94 104 PRO A C 1
ATOM 841 O O . PRO A 1 104 ? -1.488 5.475 -21.207 1.00 88.94 104 PRO A O 1
ATOM 844 N N . GLY A 1 105 ? 0.666 5.210 -20.594 1.00 83.50 105 GLY A N 1
ATOM 845 C CA . GLY A 1 105 ? 0.929 6.621 -20.290 1.00 83.50 105 GLY A CA 1
ATOM 846 C C . GLY A 1 105 ? 0.404 7.098 -18.932 1.00 83.50 105 GLY A C 1
ATOM 847 O O . GLY A 1 105 ? 0.471 8.295 -18.653 1.00 83.50 105 GLY A O 1
ATOM 848 N N . LEU A 1 106 ? -0.119 6.193 -18.101 1.00 79.69 106 LEU A N 1
ATOM 849 C CA . LEU A 1 106 ? -0.529 6.450 -16.727 1.00 79.69 106 LEU A CA 1
ATOM 850 C C . LEU A 1 106 ? 0.085 5.371 -15.826 1.00 79.69 106 LEU A C 1
ATOM 852 O O . LEU A 1 106 ? -0.114 4.187 -16.067 1.00 79.69 106 LEU A O 1
ATOM 856 N N . ASP A 1 107 ? 0.705 5.753 -14.711 1.00 83.88 107 ASP A N 1
ATOM 857 C CA . ASP A 1 107 ? 1.160 4.795 -13.683 1.00 83.88 107 ASP A CA 1
ATOM 858 C C . ASP A 1 107 ? -0.006 4.093 -12.939 1.00 83.88 107 ASP A C 1
ATOM 860 O O . ASP A 1 107 ? 0.171 3.539 -11.862 1.00 83.88 107 ASP A O 1
ATOM 864 N N . HIS A 1 108 ? -1.227 4.130 -13.485 1.00 94.81 108 HIS A N 1
ATOM 865 C CA . HIS A 1 108 ? -2.411 3.525 -12.884 1.00 94.81 108 HIS A CA 1
ATOM 866 C C . HIS A 1 108 ? -2.606 2.092 -13.396 1.00 94.81 108 HIS A C 1
ATOM 868 O O . HIS A 1 108 ? -2.517 1.866 -14.610 1.00 94.81 108 HIS A O 1
ATOM 874 N N . PRO A 1 109 ? -2.966 1.133 -12.522 1.00 97.50 109 PRO A N 1
ATOM 875 C CA . PRO A 1 109 ? -3.302 -0.219 -12.941 1.00 97.50 109 PRO A CA 1
ATOM 876 C C . PRO A 1 109 ? -4.467 -0.248 -13.936 1.00 97.50 109 PRO A C 1
ATOM 878 O O . PRO A 1 109 ? -5.454 0.477 -13.798 1.00 97.50 109 PRO A O 1
ATOM 881 N N . ASN A 1 110 ? -4.379 -1.131 -14.926 1.00 97.62 110 ASN A N 1
ATOM 882 C CA . ASN A 1 110 ? -5.521 -1.513 -15.750 1.00 97.62 110 ASN A CA 1
ATOM 883 C C . ASN A 1 110 ? -6.346 -2.614 -15.050 1.00 97.62 110 ASN A C 1
ATOM 885 O O . ASN A 1 110 ? -6.119 -2.942 -13.883 1.00 97.62 110 ASN A O 1
ATOM 889 N N . GLU A 1 111 ? -7.315 -3.204 -15.753 1.00 98.00 111 GLU A N 1
ATOM 890 C CA . GLU A 1 111 ? -8.146 -4.280 -15.197 1.00 98.00 111 GLU A CA 1
ATOM 891 C C . GLU A 1 111 ? -7.317 -5.478 -14.692 1.00 98.00 111 GLU A C 1
ATOM 893 O O . GLU A 1 111 ? -7.563 -5.969 -13.591 1.00 98.00 111 GLU A O 1
ATOM 898 N N . GLU A 1 112 ? -6.313 -5.930 -15.449 1.00 97.81 112 GLU A N 1
ATOM 899 C CA . GLU A 1 112 ? -5.438 -7.042 -15.051 1.00 97.81 112 GLU A CA 1
ATOM 900 C C . GLU A 1 112 ? -4.570 -6.677 -13.844 1.00 97.81 112 GLU A C 1
ATOM 902 O O . GLU A 1 112 ? -4.411 -7.482 -12.923 1.00 97.81 112 GLU A O 1
ATOM 907 N N . GLY A 1 113 ? -4.081 -5.436 -13.791 1.00 97.88 113 GLY A N 1
ATOM 908 C CA . GLY A 1 113 ? -3.400 -4.904 -12.616 1.00 97.88 113 GLY A CA 1
ATOM 909 C C . GLY A 1 113 ? -4.294 -4.939 -11.370 1.00 97.88 113 GLY A C 1
ATOM 910 O O . GLY A 1 113 ? -3.897 -5.479 -10.334 1.00 97.88 113 GLY A O 1
ATOM 911 N N . TYR A 1 114 ? -5.537 -4.455 -11.464 1.00 98.19 114 TYR A N 1
ATOM 912 C CA . TYR A 1 114 ? -6.488 -4.482 -10.345 1.00 98.19 114 TYR A CA 1
ATOM 913 C C . TYR A 1 114 ? -6.976 -5.891 -9.976 1.00 98.19 114 TYR A C 1
ATOM 915 O O . TYR A 1 114 ? -7.290 -6.130 -8.807 1.00 98.19 114 TYR A O 1
ATOM 923 N N . LYS A 1 115 ? -6.967 -6.868 -10.894 1.00 98.31 115 LYS A N 1
ATOM 924 C CA . LYS A 1 115 ? -7.219 -8.283 -10.548 1.00 98.31 115 LYS A CA 1
ATOM 925 C C . LYS A 1 115 ? -6.198 -8.819 -9.544 1.00 98.31 115 LYS A C 1
ATOM 927 O O . LYS A 1 115 ? -6.556 -9.639 -8.698 1.00 98.31 115 LYS A O 1
ATOM 932 N N . ILE A 1 116 ? -4.955 -8.331 -9.577 1.00 98.06 116 ILE A N 1
ATOM 933 C CA . ILE A 1 116 ? -3.932 -8.684 -8.582 1.00 98.06 116 ILE A CA 1
ATOM 934 C C . ILE A 1 116 ? -4.329 -8.161 -7.196 1.00 98.06 116 ILE A C 1
ATOM 936 O O . ILE A 1 116 ? -4.245 -8.913 -6.226 1.00 98.06 116 ILE A O 1
ATOM 940 N N . PHE A 1 117 ? -4.813 -6.915 -7.109 1.00 98.12 117 PHE A N 1
ATOM 941 C CA . PHE A 1 117 ? -5.334 -6.343 -5.861 1.00 98.12 117 PHE A CA 1
ATOM 942 C C . PHE A 1 117 ? -6.514 -7.156 -5.338 1.00 98.12 117 PHE A C 1
ATOM 944 O O . PHE A 1 117 ? -6.489 -7.612 -4.199 1.00 98.12 117 PHE A O 1
ATOM 951 N N . ALA A 1 118 ? -7.521 -7.383 -6.184 1.00 97.75 118 ALA A N 1
ATOM 952 C CA . ALA A 1 118 ? -8.721 -8.118 -5.808 1.00 97.75 118 ALA A CA 1
ATOM 953 C C . ALA A 1 118 ? -8.386 -9.520 -5.284 1.00 97.75 118 ALA A C 1
ATOM 955 O O . ALA A 1 118 ? -8.895 -9.917 -4.238 1.00 97.75 118 ALA A O 1
ATOM 956 N N . LYS A 1 119 ? -7.482 -10.243 -5.960 1.00 97.50 119 LYS A N 1
ATOM 957 C CA . LYS A 1 119 ? -7.037 -11.562 -5.508 1.00 97.50 119 LYS A CA 1
ATOM 958 C C . LYS A 1 119 ? -6.305 -11.501 -4.166 1.00 97.50 119 LYS A C 1
ATOM 960 O O . LYS A 1 119 ? -6.614 -12.291 -3.284 1.00 97.50 119 LYS A O 1
ATOM 965 N N . ALA A 1 120 ? -5.366 -10.573 -4.001 1.00 97.00 120 ALA A N 1
ATOM 966 C CA . ALA A 1 120 ? -4.597 -10.455 -2.764 1.00 97.00 120 ALA A CA 1
ATOM 967 C C . ALA A 1 120 ? -5.473 -10.085 -1.555 1.00 97.00 120 ALA A C 1
ATOM 969 O O . ALA A 1 120 ? -5.232 -10.569 -0.454 1.00 97.00 120 ALA A O 1
ATOM 970 N N . ILE A 1 121 ? -6.492 -9.247 -1.763 1.00 95.75 121 ILE A N 1
ATOM 971 C CA . ILE A 1 121 ? -7.471 -8.894 -0.729 1.00 95.75 121 ILE A CA 1
ATOM 972 C C . ILE A 1 121 ? -8.386 -10.084 -0.430 1.00 95.75 121 ILE A C 1
ATOM 974 O O . ILE A 1 121 ? -8.666 -10.349 0.733 1.00 95.75 121 ILE A O 1
ATOM 978 N N . ALA A 1 122 ? -8.842 -10.810 -1.456 1.00 95.31 122 ALA A N 1
ATOM 979 C CA . ALA A 1 122 ? -9.681 -11.991 -1.270 1.00 95.31 122 ALA A CA 1
ATOM 980 C C . ALA A 1 122 ? -8.958 -13.094 -0.481 1.00 95.31 122 ALA A C 1
ATOM 982 O O . ALA A 1 122 ? -9.574 -13.706 0.379 1.00 95.31 122 ALA A O 1
ATOM 983 N N . ASP A 1 123 ? -7.655 -13.290 -0.712 1.00 94.00 123 ASP A N 1
ATOM 984 C CA . ASP A 1 123 ? -6.835 -14.295 -0.018 1.00 94.00 123 ASP A CA 1
ATOM 985 C C . ASP A 1 123 ? -6.591 -13.961 1.485 1.00 94.00 123 ASP A C 1
ATOM 987 O O . ASP A 1 123 ? -5.953 -14.747 2.187 1.00 94.00 123 ASP A O 1
ATOM 991 N N . LEU A 1 124 ? -7.073 -12.815 2.001 1.00 88.62 124 LEU A N 1
ATOM 992 C CA . LEU A 1 124 ? -7.065 -12.502 3.442 1.00 88.62 124 LEU A CA 1
ATOM 993 C C . LEU A 1 124 ? -8.146 -13.244 4.247 1.00 88.62 124 LEU A C 1
ATOM 995 O O . LEU A 1 124 ? -8.033 -13.296 5.475 1.00 88.62 124 LEU A O 1
ATOM 999 N N . PHE A 1 125 ? -9.187 -13.752 3.582 1.00 86.50 125 PHE A N 1
ATOM 1000 C CA . PHE A 1 125 ? -10.381 -14.350 4.188 1.00 86.50 125 PHE A CA 1
ATOM 1001 C C . PHE A 1 125 ? -10.539 -15.814 3.764 1.00 86.50 125 PHE A C 1
ATOM 1003 O O . PHE A 1 125 ? -11.033 -16.604 4.601 1.00 86.50 125 PHE A O 1
#

Foldseek 3Di:
DVVVQDQADEAEDQLVCLVVVPPLVVLLVVLLVVLVVSVVSHNHAYEYEYAAQFPDPVSNVSSVSNLVSSVVSCVVSVHHYQYLHVVNVVVVVVPDDSVVQPDPPDRHGDPNVVVSVVVSVVVVD